Protein AF-A0A486XBG4-F1 (afdb_monomer_lite)

Organism: NCBI:txid1936169

Secondary structure (DSSP, 8-state):
-HHHHHHHHHHHHTTSS-HHHHHHHHHHHHHHHHHHHHHHHHHHHHHHT-TTTTHHHHHHHHHHHHSPPPPP---

Sequence (75 aa):
MLNRYEFIALGIKYGAFEERIYKELQYSNVMNVWINAKPLIMELRRRKNKNTYFQEFEQLADKWGKDPLKSHKNT

InterPro domains:
  IPR031876 Protein of unknown function DUF4760 [PF15956] (2-64)

Structure (mmCIF, N/CA/C/O backbone):
data_AF-A0A486XBG4-F1
#
_entry.id   AF-A0A486XBG4-F1
#
loop_
_atom_site.group_PDB
_atom_site.id
_atom_site.type_symbol
_atom_site.label_atom_id
_atom_site.label_alt_id
_atom_site.label_comp_id
_atom_site.label_asym_id
_atom_site.label_entity_id
_atom_site.label_seq_id
_atom_site.pdbx_PDB_ins_code
_atom_site.Cartn_x
_atom_site.Cartn_y
_atom_site.Cartn_z
_atom_site.occupancy
_atom_site.B_iso_or_equiv
_atom_site.auth_seq_id
_atom_site.auth_comp_id
_atom_site.auth_asym_id
_atom_site.auth_atom_id
_atom_site.pdbx_PDB_model_num
ATOM 1 N N . MET A 1 1 ? 13.152 -7.272 0.408 1.00 77.88 1 MET A N 1
ATOM 2 C CA . MET A 1 1 ? 12.271 -6.482 1.301 1.00 77.88 1 MET A CA 1
ATOM 3 C C . MET A 1 1 ? 10.903 -6.201 0.678 1.00 77.88 1 MET A C 1
ATOM 5 O O . MET A 1 1 ? 9.919 -6.528 1.321 1.00 77.88 1 MET A O 1
ATOM 9 N N . LEU A 1 2 ? 10.800 -5.698 -0.562 1.00 94.12 2 LEU A N 1
ATOM 10 C CA . LEU A 1 2 ? 9.501 -5.375 -1.197 1.00 94.12 2 LEU A CA 1
ATOM 11 C C . LEU A 1 2 ? 8.519 -6.557 -1.300 1.00 94.12 2 LEU A C 1
ATOM 13 O O . LEU A 1 2 ? 7.329 -6.370 -1.087 1.00 94.12 2 LEU A O 1
ATOM 17 N N . ASN A 1 3 ? 9.010 -7.784 -1.512 1.00 96.56 3 ASN A N 1
ATOM 18 C CA . ASN A 1 3 ? 8.159 -8.984 -1.542 1.00 96.56 3 ASN A CA 1
ATOM 19 C C . ASN A 1 3 ? 7.376 -9.203 -0.234 1.00 96.56 3 ASN A C 1
ATOM 21 O O . ASN A 1 3 ? 6.288 -9.764 -0.265 1.00 96.56 3 ASN A O 1
ATOM 25 N N . ARG A 1 4 ? 7.907 -8.752 0.915 1.00 97.38 4 ARG A N 1
ATOM 26 C CA . ARG A 1 4 ? 7.187 -8.813 2.195 1.00 97.38 4 ARG A CA 1
ATOM 27 C C . ARG A 1 4 ? 6.003 -7.847 2.198 1.00 97.38 4 ARG A C 1
ATOM 29 O O . ARG A 1 4 ? 4.938 -8.229 2.660 1.00 97.38 4 ARG A O 1
ATOM 36 N N . TYR A 1 5 ? 6.183 -6.627 1.696 1.00 97.88 5 TYR A N 1
ATOM 37 C CA . TYR A 1 5 ? 5.097 -5.648 1.604 1.00 97.88 5 TYR A CA 1
ATOM 38 C C . TYR A 1 5 ? 4.019 -6.106 0.623 1.00 97.88 5 TYR A C 1
ATOM 40 O O . TYR A 1 5 ? 2.842 -5.991 0.941 1.00 97.88 5 TYR A O 1
ATOM 48 N N . GLU A 1 6 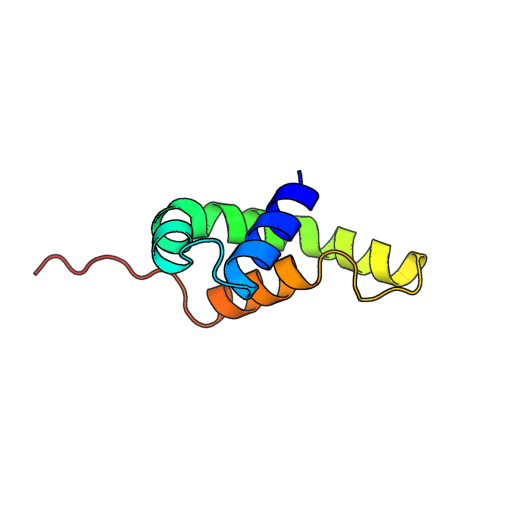? 4.412 -6.722 -0.495 1.00 98.31 6 GLU A N 1
ATOM 49 C CA . GLU A 1 6 ? 3.463 -7.347 -1.423 1.00 98.31 6 GLU A CA 1
ATOM 50 C C . GLU A 1 6 ? 2.666 -8.470 -0.754 1.00 98.31 6 GLU A C 1
ATOM 52 O O . GLU A 1 6 ? 1.441 -8.484 -0.814 1.00 98.31 6 GLU A O 1
ATOM 57 N N . PHE A 1 7 ? 3.346 -9.390 -0.064 1.00 98.44 7 PHE A N 1
ATOM 58 C CA . PHE A 1 7 ? 2.690 -10.499 0.628 1.00 98.44 7 PHE A CA 1
ATOM 59 C C . PHE A 1 7 ? 1.727 -10.018 1.720 1.00 98.44 7 PHE A C 1
ATOM 61 O O . PHE A 1 7 ? 0.619 -10.537 1.841 1.00 98.44 7 PHE A O 1
ATOM 68 N N . ILE A 1 8 ? 2.122 -9.006 2.498 1.00 98.19 8 ILE A N 1
ATOM 69 C CA . ILE A 1 8 ? 1.258 -8.431 3.534 1.00 98.19 8 ILE A CA 1
ATOM 70 C C . ILE A 1 8 ? 0.058 -7.719 2.909 1.00 98.19 8 ILE A C 1
ATOM 72 O O . ILE A 1 8 ? -1.065 -7.930 3.359 1.00 98.19 8 ILE A O 1
ATOM 76 N N . ALA A 1 9 ? 0.269 -6.924 1.859 1.00 98.50 9 ALA A N 1
ATOM 77 C CA . ALA A 1 9 ? -0.818 -6.256 1.155 1.00 98.50 9 ALA A CA 1
ATOM 78 C C . ALA A 1 9 ? -1.811 -7.258 0.548 1.00 98.50 9 ALA A C 1
ATOM 80 O O . ALA A 1 9 ? -3.021 -7.070 0.664 1.00 98.50 9 ALA A O 1
ATOM 81 N N . LEU A 1 10 ? -1.313 -8.363 -0.014 1.00 98.50 10 LEU A N 1
ATOM 82 C CA . LEU A 1 10 ? -2.132 -9.472 -0.497 1.00 98.50 10 LEU A CA 1
ATOM 83 C C . LEU A 1 10 ? -2.929 -10.122 0.646 1.00 98.50 10 LEU A C 1
ATOM 85 O O . LEU A 1 10 ? -4.129 -10.347 0.508 1.00 98.50 10 LEU A O 1
ATOM 89 N N . GLY A 1 11 ? -2.293 -10.386 1.789 1.00 98.62 11 GLY A N 1
ATOM 90 C CA . GLY A 1 11 ? -2.967 -10.959 2.955 1.00 98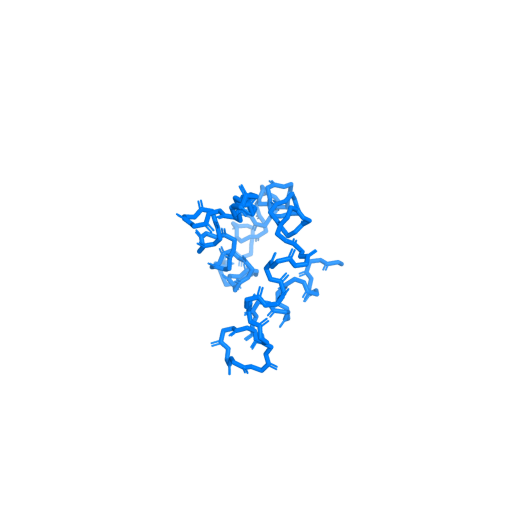.62 11 GLY A CA 1
ATOM 91 C C . GLY A 1 11 ? -4.056 -10.048 3.528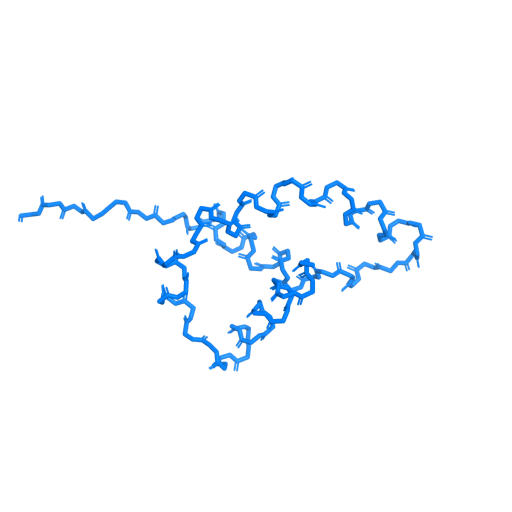 1.00 98.62 11 GLY A C 1
ATOM 92 O O . GLY A 1 11 ? -5.141 -10.527 3.839 1.00 98.62 11 GLY A O 1
ATOM 93 N N . ILE A 1 12 ? -3.820 -8.734 3.584 1.00 98.56 12 ILE A N 1
ATOM 94 C CA . ILE A 1 12 ? -4.836 -7.734 3.954 1.00 98.56 12 ILE A CA 1
ATOM 95 C C . ILE A 1 12 ? -5.998 -7.744 2.955 1.00 98.56 12 ILE A C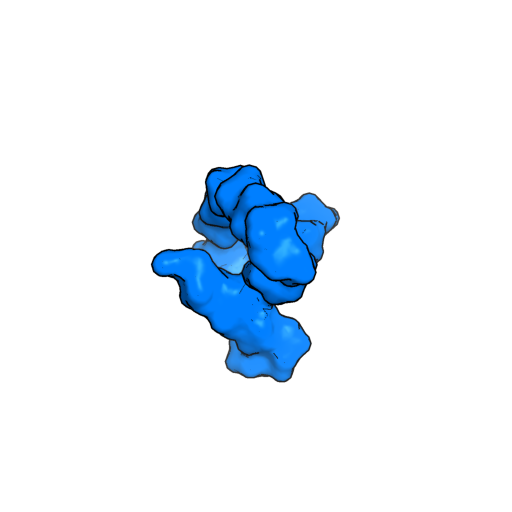 1
ATOM 97 O O . ILE A 1 12 ? -7.159 -7.806 3.351 1.00 98.56 12 ILE A O 1
ATOM 101 N N . LYS A 1 13 ? -5.694 -7.742 1.652 1.00 98.19 13 LYS A N 1
ATOM 102 C CA . LYS A 1 13 ? -6.693 -7.756 0.572 1.00 98.19 13 LYS A CA 1
ATOM 103 C C . LYS A 1 13 ? -7.641 -8.955 0.656 1.00 98.19 13 LYS A C 1
ATOM 105 O O . LYS A 1 13 ? -8.815 -8.809 0.331 1.00 98.19 13 LYS A O 1
ATOM 110 N N . TYR A 1 14 ? -7.150 -10.110 1.103 1.00 98.19 14 TYR A N 1
ATOM 111 C CA . TYR A 1 14 ? -7.953 -11.323 1.294 1.00 98.19 14 TYR A CA 1
ATOM 112 C C . TYR A 1 14 ? -8.456 -11.530 2.731 1.00 98.19 14 TYR A C 1
ATOM 114 O O . TYR A 1 14 ? -9.013 -12.583 3.029 1.00 98.19 14 TYR A O 1
ATOM 122 N N . GLY A 1 15 ? -8.271 -10.556 3.628 1.00 97.19 15 GLY A N 1
ATOM 123 C CA . GLY A 1 15 ? -8.729 -10.643 5.019 1.00 97.19 15 GLY A CA 1
ATOM 124 C C . GLY A 1 15 ? -7.962 -11.648 5.886 1.00 97.19 15 GLY A C 1
ATOM 125 O O . GLY A 1 15 ? -8.397 -11.961 6.988 1.00 97.19 15 GLY A O 1
ATOM 126 N N . ALA A 1 16 ? -6.815 -12.149 5.420 1.00 98.19 16 ALA A N 1
ATOM 127 C CA . ALA A 1 16 ? -5.939 -13.017 6.206 1.00 98.19 16 ALA A CA 1
ATOM 128 C C . ALA A 1 16 ? -5.196 -12.246 7.313 1.00 98.19 16 ALA A C 1
ATOM 130 O O . ALA A 1 16 ? -4.787 -12.840 8.309 1.00 98.19 16 ALA A O 1
ATOM 131 N N . PHE A 1 17 ? -5.020 -10.931 7.142 1.00 97.75 17 PHE A N 1
ATOM 132 C CA . PHE A 1 17 ? -4.428 -10.037 8.137 1.00 97.75 17 PHE A CA 1
ATOM 133 C C . PHE A 1 17 ? -5.391 -8.897 8.473 1.00 97.75 17 PHE A C 1
ATOM 135 O O . PHE A 1 17 ? -5.977 -8.295 7.575 1.00 97.75 17 PHE A O 1
ATOM 142 N N . GLU A 1 18 ? -5.505 -8.570 9.763 1.00 98.00 18 GLU A N 1
ATOM 143 C CA . GLU A 1 18 ? -6.317 -7.447 10.237 1.00 98.00 18 GLU A CA 1
ATOM 144 C C . GLU A 1 18 ? -5.661 -6.112 9.855 1.00 98.00 18 GLU A C 1
ATOM 146 O O . GLU A 1 18 ? -4.647 -5.696 10.429 1.00 98.00 18 GLU A O 1
ATOM 151 N N . GLU A 1 19 ? -6.243 -5.437 8.863 1.00 98.06 19 GLU A N 1
ATOM 152 C CA . GLU A 1 19 ? -5.697 -4.208 8.294 1.00 98.06 19 GLU A CA 1
ATOM 153 C C . GLU A 1 19 ? -5.617 -3.083 9.314 1.00 98.06 19 GLU A C 1
ATOM 155 O O . GLU A 1 19 ? -4.638 -2.338 9.307 1.00 98.06 19 GLU A O 1
ATOM 160 N N . ARG A 1 20 ? -6.619 -2.944 10.189 1.00 96.56 20 ARG A N 1
ATOM 161 C CA . ARG A 1 20 ? -6.663 -1.828 11.135 1.00 96.56 20 ARG A CA 1
ATOM 162 C C . ARG A 1 20 ? -5.479 -1.880 12.093 1.00 96.56 20 ARG A C 1
ATOM 164 O O . ARG A 1 20 ? -4.763 -0.891 12.226 1.00 96.56 20 ARG A O 1
ATOM 171 N N . ILE A 1 21 ? -5.248 -3.046 12.696 1.00 97.44 21 ILE A N 1
ATOM 172 C CA . ILE A 1 21 ? -4.124 -3.273 13.614 1.00 97.44 21 ILE A CA 1
ATOM 173 C C . ILE A 1 21 ? -2.805 -3.035 12.879 1.00 97.44 21 ILE A C 1
ATOM 175 O O . ILE A 1 21 ? -1.917 -2.346 13.381 1.00 97.44 21 ILE A O 1
ATOM 179 N N . TYR A 1 22 ? -2.675 -3.570 11.662 1.00 97.88 22 TYR A N 1
ATOM 180 C CA . TYR A 1 22 ? -1.446 -3.419 10.895 1.00 97.88 22 TYR A CA 1
ATOM 181 C C . TYR A 1 22 ? -1.179 -1.960 10.499 1.00 97.88 22 TYR A C 1
ATOM 183 O O . TYR A 1 22 ? -0.041 -1.499 10.584 1.00 97.88 22 TYR A O 1
ATOM 191 N N . LYS A 1 23 ? -2.218 -1.211 10.119 1.00 97.62 23 LYS A N 1
ATOM 192 C CA . LYS A 1 23 ? -2.138 0.215 9.795 1.00 97.62 23 LYS A CA 1
ATOM 193 C C . LYS A 1 23 ? -1.731 1.039 11.009 1.00 97.62 23 LYS A C 1
ATOM 195 O O . LYS A 1 23 ? -0.784 1.809 10.903 1.00 97.62 23 LYS A O 1
ATOM 200 N N . GLU A 1 24 ? -2.376 0.847 12.158 1.00 96.75 24 GLU A N 1
ATOM 201 C CA . GLU A 1 24 ? -2.015 1.536 13.407 1.00 96.75 24 GLU A CA 1
ATOM 202 C C . GLU A 1 24 ? -0.544 1.278 13.789 1.00 96.75 24 GLU A C 1
ATOM 204 O O . GLU A 1 24 ? 0.164 2.202 14.185 1.00 96.75 24 GLU A O 1
ATOM 209 N N . LEU A 1 25 ? -0.048 0.053 13.578 1.00 96.94 25 LEU A N 1
ATOM 210 C CA . LEU A 1 25 ? 1.329 -0.326 13.897 1.00 96.94 25 LEU A CA 1
ATOM 211 C C . LEU A 1 25 ? 2.376 0.153 12.871 1.00 96.94 25 LEU A C 1
ATOM 213 O O . LEU A 1 25 ? 3.511 0.447 13.245 1.00 96.94 25 LEU A O 1
ATOM 217 N N . GLN A 1 26 ? 2.058 0.141 11.572 1.00 97.50 26 GLN A N 1
ATOM 218 C CA . GLN A 1 26 ? 3.058 0.222 10.494 1.00 97.50 26 GLN A CA 1
ATOM 219 C C . GLN A 1 26 ? 2.829 1.347 9.477 1.00 97.50 26 GLN A C 1
ATOM 221 O O . GLN A 1 26 ? 3.616 1.435 8.533 1.00 97.50 26 GLN A O 1
ATOM 226 N N . TYR A 1 27 ? 1.825 2.220 9.651 1.00 98.00 27 TYR A N 1
ATOM 227 C CA . TYR A 1 27 ? 1.463 3.262 8.675 1.00 98.00 27 TYR A CA 1
ATOM 228 C C . TYR A 1 27 ? 2.677 4.007 8.105 1.00 98.00 27 TYR A C 1
ATOM 230 O O . TYR A 1 27 ? 2.960 3.908 6.911 1.00 98.00 27 TYR A O 1
ATOM 238 N N . SER A 1 28 ? 3.442 4.698 8.954 1.00 97.69 28 SER A N 1
ATOM 239 C CA . SER A 1 28 ? 4.573 5.519 8.505 1.00 97.69 28 SER A CA 1
ATOM 240 C C . SER A 1 28 ? 5.651 4.693 7.802 1.00 97.69 28 SER A C 1
ATOM 242 O O . SER A 1 28 ? 6.220 5.139 6.811 1.00 97.69 28 SER A O 1
ATOM 244 N N . ASN A 1 29 ? 5.910 3.470 8.272 1.00 97.75 29 ASN A N 1
ATOM 245 C CA . ASN A 1 29 ? 6.906 2.585 7.671 1.00 97.75 29 ASN A CA 1
ATOM 246 C C . ASN A 1 29 ? 6.480 2.125 6.266 1.00 97.75 29 ASN A C 1
ATOM 248 O O . ASN A 1 29 ? 7.236 2.268 5.309 1.00 97.75 29 ASN A O 1
ATOM 252 N N . VAL A 1 30 ? 5.249 1.624 6.128 1.00 98.06 30 VAL A N 1
ATOM 253 C CA . VAL A 1 30 ? 4.676 1.180 4.845 1.00 98.06 30 VAL A CA 1
ATOM 254 C C . VAL A 1 30 ? 4.657 2.330 3.839 1.00 98.06 30 VAL A C 1
ATOM 256 O O . VAL A 1 30 ? 5.125 2.158 2.713 1.00 98.06 30 VAL A O 1
ATOM 259 N N . MET A 1 31 ? 4.188 3.513 4.251 1.00 98.56 31 MET A N 1
ATOM 260 C CA . MET A 1 31 ? 4.109 4.681 3.370 1.00 98.56 31 MET A CA 1
ATOM 261 C C . MET A 1 31 ? 5.494 5.179 2.946 1.00 98.56 31 MET A C 1
ATOM 263 O O . MET A 1 31 ? 5.710 5.433 1.761 1.00 98.56 31 MET A O 1
ATOM 267 N N . ASN A 1 32 ? 6.460 5.250 3.867 1.00 98.38 32 ASN A N 1
ATOM 268 C CA . ASN A 1 32 ? 7.829 5.649 3.534 1.00 98.38 32 ASN A CA 1
ATOM 269 C C . ASN A 1 32 ? 8.485 4.659 2.567 1.00 98.38 32 ASN A C 1
ATOM 271 O O . ASN A 1 32 ? 9.118 5.074 1.595 1.00 98.38 32 ASN A O 1
ATOM 275 N N . VAL A 1 33 ? 8.323 3.353 2.791 1.00 98.44 33 VAL A N 1
ATOM 276 C CA . VAL A 1 33 ? 8.860 2.339 1.875 1.00 98.44 33 VAL A CA 1
ATOM 277 C C . VAL A 1 33 ? 8.211 2.447 0.498 1.00 98.44 33 VAL A C 1
ATOM 279 O O . VAL A 1 33 ? 8.929 2.389 -0.498 1.00 98.44 33 VAL A O 1
ATOM 282 N N . TRP A 1 34 ? 6.894 2.662 0.419 1.00 98.38 34 TRP A N 1
ATOM 283 C CA . TRP A 1 34 ? 6.210 2.854 -0.861 1.00 98.38 34 TRP A CA 1
ATOM 284 C C . TRP A 1 34 ? 6.754 4.066 -1.620 1.00 98.38 34 TRP A C 1
ATOM 286 O O . TRP A 1 34 ? 7.145 3.930 -2.778 1.00 98.38 34 TRP A O 1
ATOM 296 N N . ILE A 1 35 ? 6.850 5.227 -0.964 1.00 98.31 35 ILE A N 1
ATOM 297 C CA . ILE A 1 35 ? 7.336 6.472 -1.579 1.00 98.31 35 ILE A CA 1
ATOM 298 C C . ILE A 1 35 ? 8.738 6.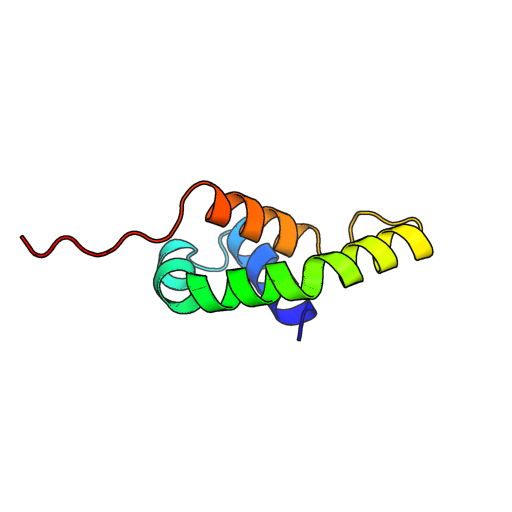283 -2.173 1.00 98.31 35 ILE A C 1
ATOM 300 O O . ILE A 1 35 ? 8.978 6.668 -3.316 1.00 98.31 35 ILE A O 1
ATOM 304 N N . ASN A 1 36 ? 9.643 5.637 -1.433 1.00 98.25 36 ASN A N 1
ATOM 305 C CA . ASN A 1 36 ? 11.013 5.400 -1.891 1.00 98.25 36 ASN A CA 1
ATOM 306 C C . ASN A 1 36 ? 11.105 4.315 -2.979 1.00 98.25 36 ASN A C 1
ATOM 308 O O . ASN A 1 36 ? 11.944 4.400 -3.873 1.00 98.25 36 ASN A O 1
ATOM 312 N N . ALA A 1 37 ? 10.255 3.286 -2.924 1.00 97.94 37 ALA A N 1
ATOM 313 C CA . ALA A 1 37 ? 10.298 2.165 -3.861 1.00 97.94 37 ALA A CA 1
ATOM 314 C C . ALA A 1 37 ? 9.544 2.426 -5.173 1.00 97.94 37 ALA A C 1
ATOM 316 O O . ALA A 1 37 ? 9.851 1.795 -6.188 1.00 97.94 37 ALA A O 1
ATOM 317 N N . LYS A 1 38 ? 8.570 3.344 -5.177 1.00 98.19 38 LYS A N 1
ATOM 318 C CA . LYS A 1 38 ? 7.686 3.600 -6.321 1.00 98.19 38 LYS A CA 1
ATOM 319 C C . LYS A 1 38 ? 8.446 3.860 -7.632 1.00 98.19 38 LYS A C 1
ATOM 321 O O . LYS A 1 38 ? 8.115 3.186 -8.609 1.00 98.19 38 LYS A O 1
ATOM 326 N N . PRO A 1 39 ? 9.478 4.729 -7.705 1.00 98.31 39 PRO A N 1
ATOM 327 C CA . PRO A 1 39 ? 10.199 4.964 -8.962 1.00 98.31 39 PRO A CA 1
ATOM 328 C C . PRO A 1 39 ? 10.838 3.692 -9.535 1.00 98.31 39 PRO A C 1
ATOM 330 O O . PRO A 1 39 ? 10.745 3.429 -10.735 1.00 98.31 39 PRO A O 1
ATOM 333 N N . LEU A 1 40 ? 11.423 2.859 -8.668 1.00 97.69 40 LEU A N 1
ATOM 334 C CA . LEU A 1 40 ? 12.020 1.580 -9.053 1.00 97.69 40 LEU A CA 1
ATOM 335 C C . LEU A 1 40 ? 10.964 0.595 -9.572 1.00 97.69 40 LEU A C 1
ATOM 337 O O . LEU A 1 40 ? 11.184 -0.062 -10.588 1.00 97.69 40 LEU A O 1
ATOM 341 N N . ILE A 1 41 ? 9.821 0.492 -8.890 1.00 97.94 41 ILE A N 1
ATOM 342 C CA . ILE A 1 41 ? 8.718 -0.393 -9.290 1.00 97.94 41 ILE A CA 1
ATOM 343 C C . ILE A 1 41 ? 8.171 0.026 -10.660 1.00 97.94 41 ILE A C 1
ATOM 345 O O . ILE A 1 41 ? 7.978 -0.831 -11.521 1.00 97.94 41 ILE A O 1
ATOM 349 N N . MET A 1 42 ? 7.978 1.327 -10.898 1.00 98.19 42 MET A N 1
ATOM 350 C CA . MET A 1 42 ? 7.504 1.830 -12.193 1.00 98.19 42 MET A CA 1
ATOM 351 C C . MET A 1 42 ? 8.487 1.516 -13.325 1.00 98.19 42 MET A C 1
ATOM 353 O O . MET A 1 42 ? 8.076 1.029 -14.379 1.00 98.19 42 MET A O 1
ATOM 357 N N . GLU A 1 43 ? 9.789 1.708 -13.100 1.00 98.19 43 GLU A N 1
ATOM 358 C CA . GLU A 1 43 ? 10.806 1.363 -14.096 1.00 98.19 43 GLU A CA 1
ATOM 359 C C . GLU A 1 43 ? 10.873 -0.151 -14.351 1.00 98.19 43 GLU A C 1
ATOM 361 O O . GLU A 1 43 ? 11.010 -0.584 -15.497 1.00 98.19 43 GLU A O 1
ATOM 366 N N . LEU A 1 44 ? 10.715 -0.978 -13.311 1.00 97.38 44 LEU A N 1
ATOM 367 C CA . LEU A 1 44 ? 10.640 -2.432 -13.453 1.00 97.38 44 LEU A CA 1
ATOM 368 C C . LEU A 1 44 ? 9.450 -2.847 -14.328 1.00 97.38 44 LEU A C 1
ATOM 370 O O . LEU A 1 44 ? 9.623 -3.644 -15.253 1.00 97.38 44 LEU A O 1
ATOM 374 N N . ARG A 1 45 ? 8.261 -2.291 -14.065 1.00 98.31 45 ARG A N 1
ATOM 375 C CA . ARG A 1 45 ? 7.048 -2.548 -14.856 1.00 98.31 45 ARG A CA 1
ATOM 376 C C . ARG A 1 45 ? 7.245 -2.149 -16.316 1.00 98.31 45 ARG A C 1
ATOM 378 O O . ARG A 1 45 ? 6.936 -2.949 -17.199 1.00 98.31 45 ARG A O 1
ATOM 385 N N . ARG A 1 46 ? 7.841 -0.975 -16.564 1.00 98.31 46 ARG A N 1
ATOM 386 C CA . ARG A 1 46 ? 8.163 -0.478 -17.910 1.00 98.31 46 ARG A CA 1
ATOM 387 C C . ARG A 1 46 ? 9.128 -1.410 -18.645 1.00 98.31 46 ARG A C 1
ATOM 389 O O . ARG A 1 46 ? 8.842 -1.824 -19.762 1.00 98.31 46 ARG A O 1
ATOM 396 N N . ARG A 1 47 ? 10.249 -1.790 -18.017 1.00 98.25 47 ARG A N 1
ATOM 397 C CA . ARG A 1 47 ? 11.266 -2.674 -18.626 1.00 98.25 47 ARG A CA 1
ATOM 398 C C . ARG A 1 47 ? 10.754 -4.079 -18.913 1.00 98.25 47 ARG A C 1
ATOM 400 O O . ARG A 1 47 ? 11.203 -4.708 -19.863 1.00 98.25 47 ARG A O 1
ATOM 407 N N . LYS A 1 48 ? 9.873 -4.599 -18.059 1.00 97.44 48 LYS A N 1
ATOM 408 C CA . LYS A 1 48 ? 9.323 -5.956 -18.183 1.00 97.44 48 LYS A CA 1
ATOM 409 C C . LYS A 1 48 ? 7.993 -6.004 -18.930 1.00 97.44 48 LYS A C 1
ATOM 411 O O . LYS A 1 48 ? 7.462 -7.097 -19.096 1.00 97.44 48 LYS A O 1
ATOM 416 N N . ASN A 1 49 ? 7.465 -4.852 -19.352 1.00 97.00 49 ASN A N 1
ATOM 417 C CA . ASN A 1 49 ? 6.132 -4.703 -19.929 1.00 97.00 49 ASN A CA 1
ATOM 418 C C . ASN A 1 49 ? 5.047 -5.432 -19.108 1.00 97.00 49 ASN A C 1
ATOM 420 O O . ASN A 1 49 ? 4.225 -6.176 -19.639 1.00 97.00 49 ASN A O 1
ATOM 424 N N . LYS A 1 50 ? 5.101 -5.287 -17.778 1.00 96.62 50 LYS A N 1
ATOM 425 C CA . LYS A 1 50 ? 4.219 -6.005 -16.849 1.00 96.62 50 LYS A CA 1
ATOM 426 C C . LYS A 1 50 ? 3.823 -5.110 -15.687 1.00 96.62 50 LYS A C 1
ATOM 428 O O . LYS A 1 50 ? 4.623 -4.880 -14.787 1.00 96.62 50 LYS A O 1
ATOM 433 N N . ASN A 1 51 ? 2.570 -4.663 -15.680 1.00 95.56 51 ASN A N 1
ATOM 434 C CA . ASN A 1 51 ? 2.051 -3.725 -14.678 1.00 95.56 51 ASN A CA 1
ATOM 435 C C . ASN A 1 51 ? 1.744 -4.362 -13.317 1.00 95.56 51 ASN A C 1
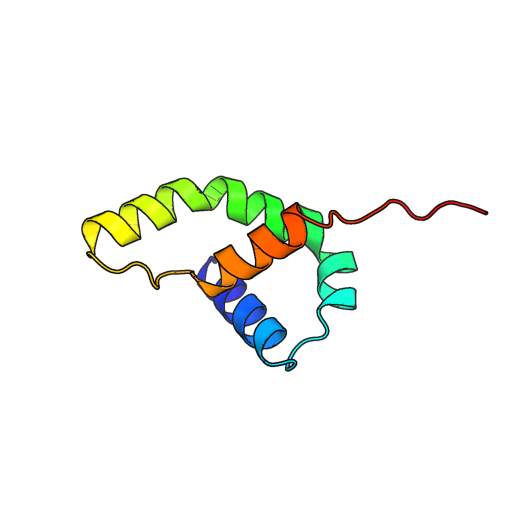ATOM 437 O O . ASN A 1 51 ? 1.545 -3.647 -12.345 1.00 95.56 51 ASN A O 1
ATOM 441 N N . THR A 1 52 ? 1.733 -5.691 -13.221 1.00 97.44 52 THR A N 1
ATOM 442 C CA . THR A 1 52 ? 1.280 -6.390 -12.010 1.00 97.44 52 THR A CA 1
ATOM 443 C C . THR A 1 52 ? 2.358 -6.528 -10.932 1.00 97.44 52 THR A C 1
ATOM 445 O O . THR A 1 52 ? 2.098 -7.116 -9.891 1.00 97.44 52 THR A O 1
ATOM 448 N N . TYR A 1 53 ? 3.592 -6.072 -11.170 1.00 97.69 53 TYR A N 1
ATOM 449 C CA . TYR A 1 53 ? 4.635 -6.131 -10.142 1.00 97.69 53 TYR A CA 1
ATOM 450 C C . TYR A 1 53 ? 4.304 -5.178 -8.996 1.00 97.69 53 TYR A C 1
ATOM 452 O O . TYR A 1 53 ? 4.197 -3.974 -9.229 1.00 97.69 53 TYR A O 1
ATOM 460 N N . PHE A 1 54 ? 4.224 -5.695 -7.771 1.00 98.25 54 PHE A N 1
ATOM 461 C CA . PHE A 1 54 ? 3.968 -4.895 -6.572 1.00 98.25 54 PHE A CA 1
ATOM 462 C C . PHE A 1 54 ? 2.618 -4.157 -6.606 1.00 98.25 54 PHE A C 1
ATOM 464 O O . PHE A 1 54 ? 2.512 -3.030 -6.121 1.00 98.25 54 PHE A O 1
ATOM 471 N N . GLN A 1 55 ? 1.617 -4.723 -7.290 1.00 98.31 55 GLN A N 1
ATOM 472 C CA . GLN A 1 55 ? 0.330 -4.051 -7.507 1.00 98.31 55 GLN A CA 1
ATOM 473 C C . GLN A 1 55 ? -0.515 -4.037 -6.228 1.00 98.31 55 GLN A C 1
ATOM 475 O O . GLN A 1 55 ? -1.238 -3.076 -5.985 1.00 98.31 55 GLN A O 1
ATOM 480 N N . GLU A 1 56 ? -0.417 -5.067 -5.387 1.00 98.56 56 GLU A N 1
ATOM 481 C CA . GLU A 1 56 ? -1.114 -5.098 -4.105 1.00 98.56 56 GLU A CA 1
ATOM 482 C C . GLU A 1 56 ? -0.500 -4.099 -3.134 1.00 98.56 56 GLU A C 1
ATOM 484 O O . GLU A 1 56 ? -1.236 -3.379 -2.459 1.00 98.56 56 GLU A O 1
ATOM 489 N N . PHE A 1 57 ? 0.831 -3.999 -3.098 1.00 98.62 57 PHE A N 1
ATOM 490 C CA . PHE A 1 57 ? 1.496 -2.986 -2.289 1.00 98.62 57 PHE A CA 1
ATOM 491 C C . PHE A 1 57 ? 1.092 -1.564 -2.714 1.00 98.62 57 PHE A C 1
ATOM 493 O O . PHE A 1 57 ? 0.774 -0.742 -1.856 1.00 98.62 57 PHE A O 1
ATOM 500 N N . GLU A 1 58 ? 1.021 -1.294 -4.021 1.00 98.69 58 GLU A N 1
ATOM 501 C CA . GLU A 1 58 ? 0.503 -0.028 -4.556 1.00 98.69 58 GLU A CA 1
ATOM 502 C C . GLU A 1 58 ? -0.942 0.236 -4.117 1.00 98.69 58 GLU A C 1
ATOM 504 O O . GLU A 1 58 ? -1.233 1.299 -3.572 1.00 98.69 58 GLU A O 1
ATOM 509 N N . GLN A 1 59 ? -1.837 -0.745 -4.283 1.00 98.50 59 GLN A N 1
ATOM 510 C CA . GLN A 1 59 ? -3.243 -0.629 -3.879 1.00 98.50 59 GLN A CA 1
ATOM 511 C C . GLN A 1 59 ? -3.389 -0.316 -2.385 1.00 98.50 59 GLN A C 1
ATOM 513 O O . GLN A 1 59 ? -4.200 0.533 -2.007 1.00 98.50 59 GLN A O 1
ATOM 518 N N . LEU A 1 60 ? -2.599 -0.979 -1.535 1.00 98.56 60 LEU A N 1
ATOM 519 C CA . LEU A 1 60 ? -2.594 -0.731 -0.096 1.00 98.56 60 LEU A CA 1
ATOM 520 C C . LEU A 1 60 ? -2.114 0.691 0.217 1.00 98.56 60 LEU A C 1
ATOM 522 O O . LEU A 1 60 ? -2.766 1.407 0.977 1.00 98.56 60 LEU A O 1
ATOM 526 N N . ALA A 1 61 ? -1.002 1.114 -0.383 1.00 98.56 61 ALA A N 1
ATOM 527 C CA . ALA A 1 61 ? -0.438 2.435 -0.144 1.00 98.56 61 ALA A CA 1
ATOM 528 C C . ALA A 1 61 ? -1.365 3.560 -0.635 1.00 98.56 61 ALA A C 1
ATOM 530 O O . ALA A 1 61 ? -1.541 4.555 0.066 1.00 98.56 61 ALA A O 1
ATOM 531 N N . ASP A 1 62 ? -2.022 3.390 -1.783 1.00 98.62 62 ASP A N 1
ATOM 532 C CA . ASP A 1 62 ? -3.010 4.345 -2.295 1.00 98.62 62 ASP A CA 1
ATOM 533 C C . ASP A 1 62 ? -4.238 4.437 -1.382 1.00 98.62 62 ASP A C 1
ATOM 535 O O . ASP A 1 62 ? -4.742 5.532 -1.113 1.00 98.62 62 ASP A O 1
ATOM 539 N N . LYS A 1 63 ? -4.719 3.297 -0.869 1.00 98.44 63 LYS A N 1
ATOM 540 C CA . LYS A 1 63 ? -5.816 3.255 0.107 1.00 98.44 63 LYS A CA 1
ATOM 541 C C . LYS A 1 63 ? -5.443 4.013 1.380 1.00 98.44 63 LYS A C 1
ATOM 543 O O . LYS A 1 63 ? -6.230 4.821 1.869 1.00 98.44 63 LYS A O 1
ATOM 548 N N . TRP A 1 64 ? -4.246 3.776 1.904 1.00 98.25 64 TRP A N 1
ATOM 549 C CA . TRP A 1 64 ? -3.763 4.418 3.125 1.00 98.25 64 TRP A CA 1
ATOM 550 C C . TRP A 1 64 ? -3.444 5.900 2.926 1.00 98.25 64 TRP A C 1
ATOM 552 O O . TRP A 1 64 ? -3.718 6.694 3.817 1.00 98.25 64 TRP A O 1
ATOM 562 N N . GLY A 1 65 ? -2.957 6.303 1.752 1.00 97.88 65 GLY A N 1
ATOM 563 C CA . GLY A 1 65 ? -2.735 7.710 1.420 1.00 97.88 65 GLY A CA 1
ATOM 564 C C . GLY A 1 65 ? -4.026 8.534 1.363 1.00 97.88 65 GLY A C 1
ATOM 565 O O . GLY A 1 65 ? -4.004 9.721 1.679 1.00 97.88 65 GLY A O 1
ATOM 566 N N . LYS A 1 66 ? -5.159 7.911 1.005 1.00 98.12 66 LYS A N 1
ATOM 567 C CA . LYS A 1 66 ? -6.488 8.556 0.993 1.00 98.12 66 LYS A CA 1
ATOM 568 C C . LYS A 1 66 ? -7.120 8.681 2.378 1.00 98.12 66 LYS A C 1
ATOM 570 O O . LYS A 1 66 ? -7.914 9.590 2.599 1.00 98.12 66 LYS A O 1
ATOM 575 N N . ASP A 1 67 ? -6.772 7.790 3.299 1.00 96.75 67 ASP A N 1
ATOM 576 C CA . ASP A 1 67 ? -7.203 7.840 4.696 1.00 96.75 67 ASP A CA 1
ATOM 577 C C . ASP A 1 67 ? -5.979 7.703 5.613 1.00 96.75 67 ASP A C 1
ATOM 579 O O . ASP A 1 67 ? -5.674 6.602 6.073 1.00 96.75 67 ASP A O 1
ATOM 583 N N . PRO A 1 68 ? -5.226 8.787 5.856 1.00 96.44 68 PRO A N 1
ATOM 584 C CA . PRO A 1 68 ? -4.045 8.730 6.706 1.00 96.44 68 PRO A CA 1
ATOM 585 C C . PRO A 1 68 ? -4.358 8.310 8.144 1.00 96.44 68 PRO A C 1
ATOM 587 O O . PRO A 1 68 ? -5.453 8.561 8.653 1.00 96.44 68 PRO A O 1
ATOM 590 N N . LEU A 1 69 ? -3.375 7.716 8.831 1.00 94.25 69 LEU A N 1
ATOM 591 C CA . LEU A 1 69 ? -3.486 7.456 10.267 1.00 94.25 69 LEU A CA 1
ATOM 592 C C . LEU A 1 69 ? -3.665 8.783 11.025 1.00 94.25 69 LEU A C 1
ATOM 594 O O . LEU A 1 69 ? -2.907 9.733 10.826 1.00 94.25 69 LEU A O 1
ATOM 598 N N . LYS A 1 70 ? -4.687 8.851 11.882 1.00 91.31 70 LYS A N 1
ATOM 599 C CA . LYS A 1 70 ? -5.058 10.062 12.625 1.00 91.31 70 LYS A CA 1
ATOM 600 C C . LYS A 1 70 ? -4.495 9.996 14.038 1.00 91.31 70 LYS A C 1
ATOM 602 O O . LYS A 1 70 ? -4.481 8.929 14.644 1.00 91.31 70 LYS A O 1
ATOM 607 N N . SER A 1 71 ? -4.080 11.144 14.571 1.00 89.25 71 SER A N 1
ATOM 608 C CA . SER A 1 71 ? -3.719 11.245 15.987 1.00 89.25 71 SER A CA 1
ATOM 609 C C . SER A 1 71 ? -4.925 10.894 16.859 1.00 89.25 71 SER A C 1
ATOM 611 O O . SER A 1 71 ? -6.049 11.320 16.564 1.00 89.25 71 SER A O 1
ATOM 613 N N . HIS A 1 72 ? -4.697 10.149 17.939 1.00 85.38 72 HIS A N 1
ATOM 614 C CA . HIS A 1 72 ? -5.715 9.973 18.963 1.00 85.38 72 HIS A CA 1
ATOM 615 C C . HIS A 1 72 ? -6.002 11.342 19.583 1.00 85.38 72 HIS A C 1
ATOM 617 O O . HIS A 1 72 ? -5.102 12.019 20.081 1.00 85.38 72 HIS A O 1
ATOM 623 N N . LYS A 1 73 ? -7.259 11.787 19.516 1.00 77.00 73 LYS A N 1
ATOM 624 C CA . LYS A 1 73 ? -7.683 12.954 20.286 1.00 77.00 73 LYS A CA 1
ATOM 625 C C . LYS A 1 73 ? -7.690 12.535 21.753 1.00 77.00 73 LYS A C 1
ATOM 627 O O . LYS A 1 73 ? -8.496 11.688 22.128 1.00 77.00 73 LYS A O 1
ATOM 632 N N . ASN A 1 74 ? -6.802 13.110 22.558 1.00 56.34 74 ASN A N 1
ATOM 633 C CA . ASN A 1 74 ? -6.932 13.045 24.010 1.00 56.34 74 ASN A CA 1
ATOM 634 C C . ASN A 1 74 ? -8.239 13.767 24.357 1.00 56.34 74 ASN A C 1
ATOM 636 O O . ASN A 1 74 ? -8.339 14.973 24.127 1.00 56.34 74 ASN A O 1
ATOM 640 N N . THR A 1 75 ? -9.251 13.009 24.778 1.00 51.12 75 THR A N 1
ATOM 641 C CA . THR A 1 75 ? -10.517 13.549 25.294 1.00 51.12 75 THR A CA 1
ATOM 642 C C . THR A 1 75 ? -10.471 13.470 26.805 1.00 51.12 75 THR A C 1
ATOM 644 O O . THR A 1 75 ? -9.946 12.442 27.292 1.00 51.12 75 THR A O 1
#

Radius of gyration: 13.46 Å; chains: 1; bounding box: 23×27×45 Å

Foldseek 3Di:
DLVVLLVVLVCVVVVVDDPVVCCVVCVVVLLVCCVVCVVVLVVVCVVVVHNPVSVSSVVSNVVCVVPPDDDDPPD

pLDDT: mean 95.72, std 7.94, range [51.12, 98.69]